Protein AF-A0A923S7X7-F1 (afdb_monomer)

Organism: NCBI:txid2079448

Radius of gyration: 31.87 Å; Cα contacts (8 Å, |Δi|>4): 93; chains: 1; bounding box: 57×81×82 Å

Foldseek 3Di:
DDDDDPDDDPPPPPPDDDPPPLQDDDDPPADPLLVLLSLLLVQLVVQLVVDDPVCCCVQQVLSVVSNVQSSVCCSPPSDGPDALVSLVSNCVSCVVPGDPSNNVSSVVNSVVRVVVVVVVVVVPPPPPPPPDPPPDDDPDDDDDDDDDDDDDDDDDDDDD

Solvent-accessible surface area (backbone atoms only — not comparable to full-atom values): 10498 Å² total; per-residue (Å²): 143,90,87,82,88,88,80,86,83,88,73,82,72,79,82,72,79,64,97,73,70,87,62,79,80,83,56,93,85,54,58,72,67,44,56,30,51,51,44,32,38,52,43,44,51,57,50,51,68,77,47,60,78,87,43,36,66,75,76,33,46,47,39,50,51,48,34,55,49,43,60,55,31,41,71,76,68,59,47,78,86,78,50,42,65,54,54,50,52,19,43,65,72,39,57,89,72,47,54,74,66,33,51,53,25,44,53,53,51,38,53,58,36,43,54,52,53,51,56,53,49,68,72,62,57,70,81,73,70,92,78,72,81,78,73,84,77,77,80,85,77,80,89,84,89,81,85,87,87,85,89,80,90,84,89,86,89,81,91,134

pLDDT: mean 75.51, std 19.57, range [38.34, 97.69]

Mean predicted aligned error: 16.33 Å

Secondary structure (DSSP, 8-state):
-------S----------S---SPP--TTS-HHHHHHHHHHHHHHHHHHTS-HHHHHHH-HHHHHHHHHHHHHHHHHSS----HHHHHHHHHHHTTTS-HHHHHHHHHHHHHHHHHHHHHHHHHS-----------------------------------

Nearest PDB structures (foldseek):
  2dc3-assembly1_A  TM=3.647E-01  e=8.988E+00  Homo sapiens
  6zka-assembly1_J  TM=2.729E-01  e=7.288E+00  Ovis aries

Structure (mmCIF, N/CA/C/O backbone):
data_AF-A0A923S7X7-F1
#
_entry.id   AF-A0A923S7X7-F1
#
loop_
_atom_site.group_PDB
_atom_site.id
_atom_site.type_symbol
_atom_site.label_atom_id
_atom_site.label_alt_id
_atom_site.label_comp_id
_atom_site.label_asym_id
_atom_site.label_entity_id
_atom_site.label_seq_id
_atom_site.pdbx_PDB_ins_code
_atom_site.Cartn_x
_atom_site.Cartn_y
_atom_site.Cartn_z
_atom_site.occupancy
_atom_site.B_iso_or_equiv
_atom_site.auth_seq_id
_atom_site.auth_comp_id
_atom_site.auth_asym_id
_atom_site.auth_atom_id
_atom_site.pdbx_PDB_model_num
ATOM 1 N N . MET A 1 1 ? 40.294 25.498 -13.060 1.00 47.53 1 MET A N 1
ATOM 2 C CA . MET A 1 1 ? 39.590 24.778 -14.140 1.00 47.53 1 MET A CA 1
ATOM 3 C C . MET A 1 1 ? 39.429 23.327 -13.722 1.00 47.53 1 MET A C 1
ATOM 5 O O . MET A 1 1 ? 40.435 22.640 -13.741 1.00 47.53 1 MET A O 1
ATOM 9 N N . LEU A 1 2 ? 38.236 22.920 -13.265 1.00 44.25 2 LEU A N 1
ATOM 10 C CA . LEU A 1 2 ? 37.696 21.542 -13.231 1.00 44.25 2 LEU A CA 1
ATOM 11 C C . LEU A 1 2 ? 36.444 21.554 -12.333 1.00 44.25 2 LEU A C 1
ATOM 13 O O . LEU A 1 2 ? 36.473 21.163 -11.170 1.00 44.25 2 LEU A O 1
ATOM 17 N N . THR A 1 3 ? 35.346 22.103 -12.849 1.00 47.59 3 THR A N 1
ATOM 18 C CA . THR A 1 3 ? 34.049 22.107 -12.154 1.00 47.59 3 THR A CA 1
ATOM 19 C C . THR A 1 3 ? 32.929 21.935 -13.166 1.00 47.59 3 THR A C 1
ATOM 21 O O . THR A 1 3 ? 31.996 22.715 -13.181 1.00 47.59 3 THR A O 1
ATOM 24 N N . GLU A 1 4 ? 33.029 20.935 -14.042 1.00 48.53 4 GLU A N 1
ATOM 25 C CA . GLU A 1 4 ? 31.915 20.538 -14.908 1.00 48.53 4 GLU A CA 1
ATOM 26 C C . GLU A 1 4 ? 31.993 19.045 -15.225 1.00 48.53 4 GLU A C 1
ATOM 28 O O . GLU A 1 4 ? 32.680 18.639 -16.151 1.00 48.53 4 GLU A O 1
ATOM 33 N N . MET A 1 5 ? 31.284 18.226 -14.444 1.00 43.28 5 MET A N 1
ATOM 34 C CA . MET A 1 5 ? 30.729 16.938 -14.890 1.00 43.28 5 MET A CA 1
ATOM 35 C C . MET A 1 5 ? 29.491 16.598 -14.043 1.00 43.28 5 MET A C 1
ATOM 37 O O . MET A 1 5 ? 29.418 15.566 -13.385 1.00 43.28 5 MET A O 1
ATOM 41 N N . ILE A 1 6 ? 28.495 17.490 -14.043 1.00 50.22 6 ILE A N 1
ATOM 42 C CA . ILE A 1 6 ? 27.116 17.142 -13.676 1.00 50.22 6 ILE A CA 1
ATOM 43 C C . ILE A 1 6 ? 26.267 17.392 -14.914 1.00 50.22 6 ILE A C 1
ATOM 45 O O . ILE A 1 6 ? 25.699 18.457 -15.129 1.00 50.22 6 ILE A O 1
ATOM 49 N N . SER A 1 7 ? 26.233 16.399 -15.785 1.00 49.56 7 SER A N 1
ATOM 50 C CA . SER A 1 7 ? 25.231 16.306 -16.831 1.00 49.56 7 SER A CA 1
ATOM 51 C C . SER A 1 7 ? 25.128 14.852 -17.195 1.00 49.56 7 SER A C 1
ATOM 53 O O . SER A 1 7 ? 25.961 14.355 -17.936 1.00 49.56 7 SER A O 1
ATOM 55 N N . LEU A 1 8 ? 24.121 14.171 -16.660 1.00 43.09 8 LEU A N 1
ATOM 56 C CA . LEU A 1 8 ? 23.406 13.175 -17.436 1.00 43.09 8 LEU A CA 1
ATOM 57 C C . LEU A 1 8 ? 22.055 12.877 -16.767 1.00 43.09 8 LEU A C 1
ATOM 59 O O . LEU A 1 8 ? 21.983 12.453 -15.620 1.00 43.09 8 LEU A O 1
ATOM 63 N N . ILE A 1 9 ? 20.998 13.038 -17.569 1.00 51.72 9 ILE A N 1
ATOM 64 C CA . ILE A 1 9 ? 19.653 12.467 -17.392 1.00 51.72 9 ILE A CA 1
ATOM 65 C C . ILE A 1 9 ? 18.699 13.271 -16.483 1.00 51.72 9 ILE A C 1
ATOM 67 O O . ILE A 1 9 ? 17.960 12.728 -15.672 1.00 51.72 9 ILE A O 1
ATOM 71 N N . ALA A 1 10 ? 18.568 14.571 -16.749 1.00 46.78 10 ALA A N 1
ATOM 72 C CA . ALA A 1 10 ? 17.258 15.221 -16.660 1.00 46.78 10 ALA A CA 1
ATOM 73 C C . ALA A 1 10 ? 16.498 14.954 -17.975 1.00 46.78 10 ALA A C 1
ATOM 75 O O . ALA A 1 10 ? 16.360 15.825 -18.832 1.00 46.78 10 ALA A O 1
ATOM 76 N N . ARG A 1 11 ? 16.062 13.705 -18.196 1.00 45.38 11 ARG A N 1
ATOM 77 C CA . ARG A 1 11 ? 15.092 13.420 -19.262 1.00 45.38 11 ARG A CA 1
ATOM 78 C C . ARG A 1 11 ? 13.766 14.027 -18.817 1.00 45.38 11 ARG A C 1
ATOM 80 O O . ARG A 1 11 ? 13.074 13.452 -17.982 1.00 45.38 11 ARG A O 1
ATOM 87 N N . ASN A 1 12 ? 13.438 15.185 -19.382 1.00 47.41 12 ASN A N 1
ATOM 88 C CA . ASN A 1 12 ? 12.107 15.781 -19.350 1.00 47.41 12 ASN A CA 1
ATOM 89 C C . ASN A 1 12 ? 11.105 14.805 -19.984 1.00 47.41 12 ASN A C 1
ATOM 91 O O . ASN A 1 12 ? 10.779 14.896 -21.167 1.00 47.41 12 ASN A O 1
ATOM 95 N N . GLY A 1 13 ? 10.640 13.834 -19.200 1.00 38.34 13 GLY A N 1
ATOM 96 C CA . GLY A 1 13 ? 9.453 13.064 -19.518 1.00 38.34 13 GLY A CA 1
ATOM 97 C C . GLY A 1 13 ? 8.275 14.023 -19.489 1.00 38.34 13 GLY A C 1
ATOM 98 O O . GLY A 1 13 ? 7.877 14.489 -18.424 1.00 38.34 13 GLY A O 1
ATOM 99 N N . ILE A 1 14 ? 7.743 14.363 -20.660 1.00 46.72 14 ILE A N 1
ATOM 100 C CA . ILE A 1 14 ? 6.459 15.048 -20.762 1.00 46.72 14 ILE A CA 1
ATOM 101 C C . ILE A 1 14 ? 5.427 14.056 -20.228 1.00 46.72 14 ILE A C 1
ATOM 103 O O . ILE A 1 14 ? 5.075 13.090 -20.905 1.00 46.72 14 ILE A O 1
ATOM 107 N N . TRP A 1 15 ? 4.986 14.269 -18.991 1.00 42.25 15 TRP A N 1
ATOM 108 C CA . TRP A 1 15 ? 3.900 13.520 -18.373 1.00 42.25 15 TRP A CA 1
ATOM 109 C C . TRP A 1 15 ? 2.616 13.812 -19.157 1.00 42.25 15 TRP A C 1
ATOM 111 O O . TRP A 1 15 ? 1.887 14.754 -18.860 1.00 42.25 15 TRP A O 1
ATOM 121 N N . ARG A 1 16 ? 2.343 13.038 -20.212 1.00 40.84 16 ARG A N 1
ATOM 122 C CA . ARG A 1 16 ? 1.019 13.031 -20.837 1.00 40.84 16 ARG A CA 1
ATOM 123 C C . ARG A 1 16 ? 0.086 12.300 -19.886 1.00 40.84 16 ARG A C 1
ATOM 125 O O . ARG A 1 16 ? 0.221 11.095 -19.695 1.00 40.84 16 ARG A O 1
ATOM 132 N N . ALA A 1 17 ? -0.846 13.035 -19.288 1.00 43.12 17 ALA A N 1
ATOM 133 C CA . ALA A 1 17 ? -1.969 12.439 -18.587 1.00 43.12 17 ALA A CA 1
ATOM 134 C C . ALA A 1 17 ? -2.704 11.515 -19.570 1.00 43.12 17 ALA A C 1
ATOM 136 O O . ALA A 1 17 ? -3.296 11.979 -20.545 1.00 43.12 17 ALA A O 1
ATOM 137 N N . ALA A 1 18 ? -2.614 10.202 -19.362 1.00 45.53 18 ALA A N 1
ATOM 138 C CA . ALA A 1 18 ? -3.457 9.263 -20.081 1.00 45.53 18 ALA A CA 1
ATOM 139 C C . ALA A 1 18 ? -4.914 9.580 -19.710 1.00 45.53 18 ALA A C 1
ATOM 141 O O . ALA A 1 18 ? -5.234 9.649 -18.524 1.00 45.53 18 ALA A O 1
ATOM 142 N N . GLY A 1 19 ? -5.795 9.765 -20.700 1.00 44.59 19 GLY A N 1
ATOM 143 C CA . GLY A 1 19 ? -7.220 10.113 -20.528 1.00 44.59 19 GLY A CA 1
ATOM 144 C C . GLY A 1 19 ? -8.080 9.059 -19.810 1.00 44.59 19 GLY A C 1
ATOM 145 O O . GLY A 1 19 ? -9.305 9.105 -19.876 1.00 44.59 19 GLY A O 1
ATOM 146 N N . HIS A 1 20 ? -7.442 8.108 -19.129 1.00 45.03 20 HIS A N 1
ATOM 147 C CA . HIS A 1 20 ? -8.034 7.026 -18.354 1.00 45.03 20 HIS A CA 1
ATOM 148 C C . HIS A 1 20 ? -7.356 6.917 -16.982 1.00 45.03 20 HIS A C 1
ATOM 150 O O . HIS A 1 20 ? -6.986 5.833 -16.537 1.00 45.03 20 HIS A O 1
ATOM 156 N N . THR A 1 21 ? -7.160 8.030 -16.277 1.00 47.44 21 THR A N 1
ATOM 157 C CA . THR A 1 21 ? -6.933 7.962 -14.832 1.00 47.44 21 THR A CA 1
ATOM 158 C C . THR A 1 21 ? -8.253 7.578 -14.167 1.00 47.44 21 THR A C 1
ATOM 160 O O . THR A 1 21 ? -9.016 8.426 -13.724 1.00 47.44 21 THR A O 1
ATOM 163 N N . GLU A 1 22 ? -8.527 6.272 -14.072 1.00 56.31 22 GLU A N 1
ATOM 164 C CA . GLU A 1 22 ? -9.600 5.692 -13.243 1.00 56.31 22 GLU A CA 1
ATOM 165 C C . GLU A 1 22 ? -9.356 5.887 -11.728 1.00 56.31 22 GLU A C 1
ATOM 167 O O . GLU A 1 22 ? -9.741 5.054 -10.904 1.00 56.31 22 GLU A O 1
ATOM 172 N N . LEU A 1 23 ? -8.646 6.942 -11.336 1.00 53.22 23 LEU A N 1
ATOM 173 C CA . LEU A 1 23 ? -8.452 7.286 -9.941 1.00 53.22 23 LEU A CA 1
ATOM 174 C C . LEU A 1 23 ? -9.573 8.252 -9.552 1.00 53.22 23 LEU A C 1
ATOM 176 O O . LEU A 1 23 ? -9.804 9.226 -10.273 1.00 53.22 23 LEU A O 1
ATOM 180 N N . PRO A 1 24 ? -10.304 7.983 -8.457 1.00 57.41 24 PRO A N 1
ATOM 181 C CA . PRO A 1 24 ? -11.403 8.839 -8.039 1.00 57.41 24 PRO A CA 1
ATOM 182 C C . PRO A 1 24 ? -10.894 10.268 -7.821 1.00 57.41 24 PRO A C 1
ATOM 184 O O . PRO A 1 24 ? -9.873 10.485 -7.165 1.00 57.41 24 PRO A O 1
ATOM 187 N N . LEU A 1 25 ? -11.610 11.239 -8.394 1.00 58.50 25 LEU A N 1
ATOM 188 C CA . LEU A 1 25 ? -11.372 12.659 -8.155 1.00 58.50 25 LEU A CA 1
ATOM 189 C C . LEU A 1 25 ? -11.485 12.919 -6.648 1.00 58.50 25 LEU A C 1
ATOM 191 O O . LEU A 1 25 ? -12.506 12.614 -6.031 1.00 58.50 25 LEU A O 1
ATOM 195 N N . LEU A 1 26 ? -10.416 13.456 -6.061 1.00 56.50 26 LEU A N 1
ATOM 196 C CA . LEU A 1 26 ? -10.356 13.827 -4.650 1.00 56.50 26 LEU A CA 1
ATOM 197 C C . LEU A 1 26 ? -11.401 14.922 -4.383 1.00 56.50 26 LEU A C 1
ATOM 199 O O . LEU A 1 26 ? -11.156 16.097 -4.658 1.00 56.50 26 LEU A O 1
ATOM 203 N N . SER A 1 27 ? -12.574 14.552 -3.862 1.00 56.66 27 SER A N 1
ATOM 204 C CA . SER A 1 27 ? -13.514 15.540 -3.329 1.00 56.66 27 SER A CA 1
ATOM 205 C C . SER A 1 27 ? -12.870 16.216 -2.117 1.00 56.66 27 SER A C 1
ATOM 207 O O . SER A 1 27 ? -12.319 15.536 -1.249 1.00 56.66 27 SER A O 1
ATOM 209 N N . ARG A 1 28 ? -12.922 17.552 -2.034 1.00 55.38 28 ARG A N 1
ATOM 210 C CA . ARG A 1 28 ? -12.350 18.315 -0.903 1.00 55.38 28 ARG A CA 1
ATOM 211 C C . ARG A 1 28 ? -12.980 17.955 0.448 1.00 55.38 28 ARG A C 1
ATOM 213 O O . ARG A 1 28 ? -12.377 18.222 1.479 1.00 55.38 28 ARG A O 1
ATOM 220 N N . GLU A 1 29 ? -14.149 17.323 0.430 1.00 58.50 29 GLU A N 1
ATOM 221 C CA . GLU A 1 29 ? -14.889 16.852 1.605 1.00 58.50 29 GLU A CA 1
ATOM 222 C C . GLU A 1 29 ? -14.517 15.415 2.017 1.00 58.50 29 GLU A C 1
ATOM 224 O O . GLU A 1 29 ? -15.032 14.890 3.003 1.00 58.50 29 GLU A O 1
ATOM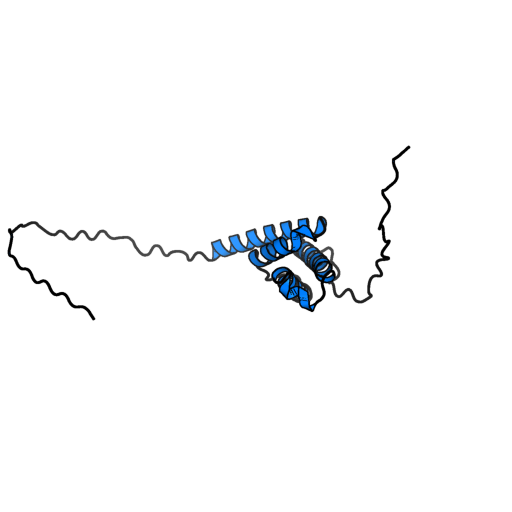 229 N N . ALA A 1 30 ? -13.632 14.747 1.270 1.00 63.84 30 ALA A N 1
ATOM 230 C CA . ALA A 1 30 ? -13.245 13.374 1.553 1.00 63.84 30 ALA A CA 1
ATOM 231 C C . ALA A 1 30 ? -12.441 13.265 2.857 1.00 63.84 30 ALA A C 1
ATOM 233 O O . ALA A 1 30 ? -11.600 14.109 3.177 1.00 63.84 30 ALA A O 1
ATOM 234 N N . ASN A 1 31 ? -12.674 12.167 3.581 1.00 78.31 31 ASN A N 1
ATOM 235 C CA . ASN A 1 31 ? -11.952 11.825 4.801 1.00 78.31 31 ASN A CA 1
ATOM 236 C C . ASN A 1 31 ? -10.428 11.959 4.573 1.00 78.31 31 ASN A C 1
ATOM 238 O O . ASN A 1 31 ? -9.904 11.378 3.613 1.00 78.31 31 ASN A O 1
AT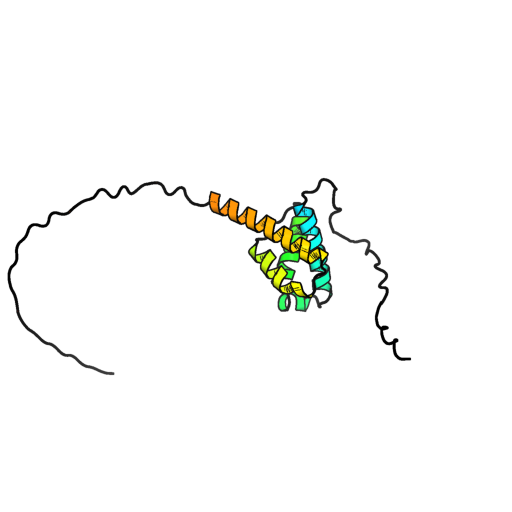OM 242 N N . PRO A 1 32 ? -9.695 12.684 5.441 1.00 82.56 32 PRO A N 1
ATOM 243 C CA . PRO A 1 32 ?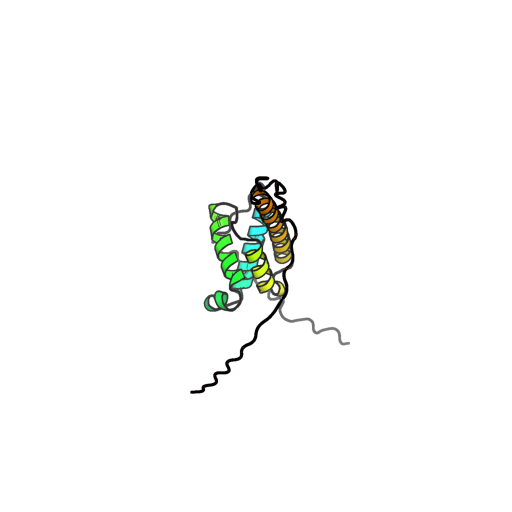 -8.264 12.918 5.266 1.00 82.56 32 PRO A CA 1
ATOM 244 C C . PRO A 1 32 ? -7.455 11.622 5.133 1.00 82.56 32 PRO A C 1
ATOM 246 O O . PRO A 1 32 ? -6.459 11.606 4.411 1.00 82.56 32 PRO A O 1
ATOM 249 N N . VAL A 1 33 ? -7.893 10.526 5.762 1.00 85.25 33 VAL A N 1
ATOM 250 C CA . VAL A 1 33 ? -7.258 9.203 5.651 1.00 85.25 33 VAL A CA 1
ATOM 251 C C . VAL A 1 33 ? -7.438 8.615 4.251 1.00 85.25 33 VAL A C 1
ATOM 253 O O . VAL A 1 33 ? -6.482 8.093 3.682 1.00 85.25 33 VAL A O 1
ATOM 256 N N . SER A 1 34 ? -8.621 8.749 3.649 1.00 85.56 34 SER A N 1
ATOM 257 C CA . SER A 1 34 ? -8.888 8.270 2.286 1.00 85.56 34 SER A CA 1
ATOM 258 C C . SER A 1 34 ? -8.011 8.980 1.254 1.00 85.56 34 SER A C 1
ATOM 260 O O . SER A 1 34 ? -7.498 8.338 0.339 1.00 85.56 34 SER A O 1
ATOM 262 N N . ASN A 1 35 ? -7.742 10.275 1.448 1.00 87.88 35 ASN A N 1
ATOM 263 C CA . ASN A 1 35 ? -6.811 11.020 0.599 1.00 87.88 35 ASN A CA 1
ATOM 264 C C . ASN A 1 35 ? -5.375 10.485 0.722 1.00 87.88 35 ASN A C 1
ATOM 266 O O . ASN A 1 35 ? -4.697 10.326 -0.291 1.00 87.88 35 ASN A O 1
ATOM 270 N N . GLN A 1 36 ? -4.915 10.149 1.934 1.00 91.81 36 GLN A N 1
ATOM 271 C CA . GLN A 1 36 ? -3.599 9.519 2.113 1.00 91.81 36 GLN A CA 1
ATOM 272 C C . GLN A 1 36 ? -3.540 8.135 1.452 1.00 91.81 36 GLN A C 1
ATOM 274 O O . GLN A 1 36 ? -2.547 7.813 0.808 1.00 91.81 36 GLN A O 1
ATOM 279 N N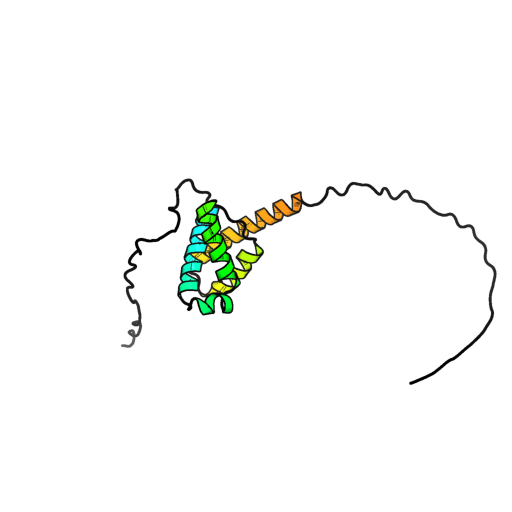 . LEU A 1 37 ? -4.611 7.341 1.541 1.00 92.00 37 LEU A N 1
ATOM 280 C CA . LEU A 1 37 ? -4.690 6.027 0.896 1.00 92.00 37 LEU A CA 1
ATOM 281 C C . LEU A 1 37 ? -4.652 6.118 -0.634 1.00 92.00 37 LEU A C 1
ATOM 283 O O . LEU A 1 37 ? -4.070 5.248 -1.278 1.00 92.00 37 LEU A O 1
ATOM 287 N N . LEU A 1 38 ? -5.220 7.173 -1.222 1.00 91.62 38 LEU A N 1
ATOM 288 C CA . LEU A 1 38 ? -5.119 7.431 -2.661 1.00 91.62 38 LEU A CA 1
ATOM 289 C C . LEU A 1 38 ? -3.697 7.819 -3.076 1.00 91.62 38 LEU A C 1
ATOM 291 O O . LEU A 1 38 ? -3.214 7.329 -4.096 1.00 91.62 38 LEU A O 1
ATOM 295 N N . VAL A 1 39 ? -3.001 8.627 -2.268 1.00 93.94 39 VAL A N 1
ATOM 296 C CA . VAL A 1 39 ? -1.572 8.922 -2.483 1.00 93.94 39 VAL A CA 1
ATOM 297 C C . VAL A 1 39 ? -0.745 7.637 -2.407 1.00 93.94 39 VAL A C 1
ATOM 299 O O . VAL A 1 39 ? 0.069 7.386 -3.291 1.00 93.94 39 VAL A O 1
ATOM 302 N N . VAL A 1 40 ? -1.003 6.781 -1.413 1.00 95.38 40 VAL A N 1
ATOM 303 C CA . VAL A 1 40 ? -0.356 5.466 -1.282 1.00 95.38 40 VAL A CA 1
ATOM 304 C C . VAL A 1 40 ? -0.625 4.588 -2.504 1.00 95.38 40 VAL A C 1
ATOM 306 O O . VAL A 1 40 ? 0.316 4.053 -3.083 1.00 95.38 40 VAL A O 1
ATOM 309 N N . ALA A 1 41 ? -1.879 4.471 -2.947 1.00 95.12 41 ALA A N 1
ATOM 310 C CA . ALA A 1 41 ? -2.229 3.684 -4.128 1.00 95.12 41 ALA A CA 1
ATOM 311 C C . ALA A 1 41 ? -1.532 4.203 -5.398 1.00 95.12 41 ALA A C 1
ATOM 313 O O . ALA A 1 41 ? -1.046 3.406 -6.199 1.00 95.12 41 ALA A O 1
ATOM 314 N N . GLY A 1 42 ? -1.445 5.526 -5.566 1.00 94.69 42 GLY A N 1
ATOM 315 C CA . GLY A 1 42 ? -0.728 6.155 -6.674 1.00 94.69 42 GLY A CA 1
ATOM 316 C C . GLY A 1 42 ? 0.776 5.878 -6.638 1.00 94.69 42 GLY A C 1
ATOM 317 O O . GLY A 1 42 ? 1.348 5.458 -7.643 1.00 94.69 42 GLY A O 1
ATOM 318 N N . GLY A 1 43 ? 1.418 6.047 -5.482 1.00 95.31 43 GLY A N 1
ATOM 319 C CA . GLY A 1 43 ? 2.849 5.781 -5.343 1.00 95.31 43 GLY A CA 1
ATOM 320 C C . GLY A 1 43 ? 3.204 4.297 -5.486 1.00 95.31 43 GLY A C 1
ATOM 321 O O . GLY A 1 43 ? 4.212 3.974 -6.111 1.00 95.31 43 GLY A O 1
ATOM 322 N N . LEU A 1 44 ? 2.341 3.386 -5.022 1.00 95.06 44 LEU A N 1
ATOM 323 C CA . LEU A 1 44 ? 2.473 1.949 -5.282 1.00 95.06 44 LEU A CA 1
ATOM 324 C C . LEU A 1 44 ? 2.331 1.616 -6.770 1.00 95.06 44 LEU A C 1
ATOM 326 O O . LEU A 1 44 ? 3.124 0.837 -7.288 1.00 95.06 44 LEU A O 1
ATOM 330 N N . ALA A 1 45 ? 1.374 2.223 -7.477 1.00 94.38 45 ALA A N 1
ATOM 331 C CA . ALA A 1 45 ? 1.232 2.029 -8.920 1.00 94.38 45 ALA A CA 1
ATOM 332 C C . ALA A 1 45 ? 2.507 2.442 -9.671 1.00 94.38 45 ALA A C 1
ATOM 334 O O . ALA A 1 45 ? 2.974 1.720 -10.550 1.00 94.38 45 ALA A O 1
ATOM 335 N N . LEU A 1 46 ? 3.098 3.580 -9.293 1.00 93.62 46 LEU A N 1
ATOM 336 C CA . LEU A 1 46 ? 4.352 4.057 -9.874 1.00 93.62 46 LEU A CA 1
ATOM 337 C C . LEU A 1 46 ? 5.522 3.127 -9.545 1.00 93.62 46 LEU A C 1
ATOM 339 O O . LEU A 1 46 ? 6.293 2.793 -10.441 1.00 93.62 46 LEU A O 1
ATOM 343 N N . ALA A 1 47 ? 5.640 2.678 -8.295 1.00 91.56 47 ALA A N 1
ATOM 344 C CA . ALA A 1 47 ? 6.664 1.724 -7.882 1.00 91.56 47 ALA A CA 1
ATOM 345 C C . ALA A 1 47 ? 6.579 0.418 -8.687 1.00 91.56 47 ALA A C 1
ATOM 347 O O . ALA A 1 47 ? 7.570 0.002 -9.283 1.00 91.56 47 ALA A O 1
ATOM 348 N N . LEU A 1 48 ? 5.384 -0.168 -8.783 1.00 91.62 48 LEU A N 1
ATOM 349 C CA . LEU A 1 48 ? 5.141 -1.412 -9.513 1.00 91.62 48 LEU A CA 1
ATOM 350 C C . LEU A 1 48 ? 5.339 -1.243 -11.026 1.00 91.62 48 LEU A C 1
ATOM 352 O O . LEU A 1 48 ? 5.869 -2.138 -11.672 1.00 91.62 48 LEU A O 1
ATOM 356 N N . SER A 1 49 ? 5.012 -0.082 -11.604 1.00 92.31 49 SER A N 1
ATOM 357 C CA . SER A 1 49 ? 5.202 0.177 -13.044 1.00 92.31 49 SER A CA 1
ATOM 358 C C . SER A 1 49 ? 6.659 0.111 -13.525 1.00 92.31 49 SER A C 1
ATOM 360 O O . SER A 1 49 ? 6.900 0.018 -14.726 1.00 92.31 49 SER A O 1
ATOM 362 N N . ARG A 1 50 ? 7.634 0.143 -12.607 1.00 89.69 50 ARG A N 1
ATOM 363 C CA . ARG A 1 50 ? 9.066 0.006 -12.921 1.00 89.69 50 ARG A CA 1
ATOM 364 C C . ARG A 1 50 ? 9.498 -1.443 -13.154 1.00 89.69 50 ARG A C 1
ATOM 366 O O . ARG A 1 50 ? 10.607 -1.665 -13.629 1.00 89.69 50 ARG A O 1
ATOM 373 N N . CYS A 1 51 ? 8.638 -2.407 -12.840 1.00 86.31 51 CYS A N 1
ATOM 374 C CA . CYS A 1 51 ? 8.869 -3.832 -13.041 1.00 86.31 51 CYS A CA 1
ATOM 375 C C . CYS A 1 51 ? 7.843 -4.399 -14.028 1.00 86.31 51 CYS A C 1
ATOM 377 O O . CYS A 1 51 ? 6.715 -3.904 -14.121 1.00 86.31 51 CYS A O 1
ATOM 379 N N . ALA A 1 52 ? 8.213 -5.459 -14.750 1.00 84.69 52 ALA A N 1
ATOM 380 C CA . ALA A 1 52 ? 7.264 -6.195 -15.578 1.00 84.69 52 ALA A CA 1
ATOM 381 C C . ALA A 1 52 ? 6.153 -6.795 -14.702 1.00 84.69 52 ALA A C 1
ATOM 383 O O . ALA A 1 52 ? 6.406 -7.214 -13.572 1.00 84.69 52 ALA A O 1
ATOM 384 N N . ALA A 1 53 ? 4.923 -6.848 -15.221 1.00 79.81 53 ALA A N 1
ATOM 385 C CA . ALA A 1 53 ? 3.754 -7.301 -14.458 1.00 79.81 53 ALA A CA 1
ATOM 386 C C . ALA A 1 53 ? 3.923 -8.720 -13.880 1.00 79.81 53 ALA A C 1
ATOM 388 O O . ALA A 1 53 ? 3.472 -9.003 -12.772 1.00 79.81 53 ALA A O 1
ATOM 389 N N . GLU A 1 54 ? 4.625 -9.590 -14.606 1.00 83.94 54 GLU A N 1
ATOM 390 C CA . GLU A 1 54 ? 4.922 -10.972 -14.209 1.00 83.94 54 GLU A CA 1
ATOM 391 C C . GLU A 1 54 ? 5.848 -11.065 -12.983 1.00 83.94 54 GLU A C 1
ATOM 393 O O . GLU A 1 54 ? 5.831 -12.064 -12.258 1.00 83.94 54 GLU A O 1
ATOM 398 N N . ASP A 1 55 ? 6.618 -10.009 -12.713 1.00 84.44 55 ASP A N 1
ATOM 399 C CA . ASP A 1 55 ? 7.580 -9.951 -11.615 1.00 84.44 55 ASP A CA 1
ATOM 400 C C . ASP A 1 55 ? 7.031 -9.231 -10.381 1.00 84.44 55 ASP A C 1
ATOM 402 O O . ASP A 1 55 ? 7.615 -9.340 -9.302 1.00 84.44 55 ASP A O 1
ATOM 406 N N . HIS A 1 56 ? 5.882 -8.550 -10.490 1.00 82.75 56 HIS A N 1
ATOM 407 C CA . HIS A 1 56 ? 5.259 -7.835 -9.365 1.00 82.75 56 HIS A CA 1
ATOM 408 C C . HIS A 1 56 ? 5.033 -8.763 -8.175 1.00 82.75 56 HIS A C 1
ATOM 410 O O . HIS A 1 56 ? 5.416 -8.443 -7.055 1.00 82.75 56 HIS A O 1
ATOM 416 N N . ALA A 1 57 ? 4.464 -9.941 -8.434 1.00 82.00 57 ALA A N 1
ATOM 417 C CA . ALA A 1 57 ? 4.159 -10.928 -7.403 1.00 82.00 57 ALA A CA 1
ATOM 418 C C . ALA A 1 57 ? 5.405 -11.626 -6.831 1.00 82.00 57 ALA A C 1
ATOM 420 O O . ALA A 1 57 ? 5.318 -12.232 -5.767 1.00 82.00 57 ALA A O 1
ATOM 421 N N . LYS A 1 58 ? 6.550 -11.560 -7.523 1.00 89.62 58 LYS A N 1
ATOM 422 C CA . LYS A 1 58 ? 7.809 -12.167 -7.071 1.00 89.62 58 LYS A CA 1
ATOM 423 C C . LYS A 1 58 ? 8.641 -11.193 -6.244 1.00 89.62 58 LYS A C 1
ATOM 425 O O . LYS A 1 58 ? 9.184 -11.585 -5.219 1.00 89.62 58 LYS A O 1
ATOM 430 N N . LEU A 1 59 ? 8.748 -9.945 -6.702 1.00 90.38 59 LEU A N 1
ATOM 431 C CA . LEU A 1 59 ? 9.606 -8.927 -6.095 1.00 90.38 59 LEU A CA 1
ATOM 432 C C . LEU A 1 59 ? 8.897 -8.146 -4.986 1.00 90.38 59 LEU A C 1
ATOM 434 O O . LEU A 1 59 ? 9.510 -7.852 -3.966 1.00 90.38 59 LEU A O 1
ATOM 438 N N . TYR A 1 60 ? 7.613 -7.828 -5.179 1.00 94.75 60 TYR A N 1
ATOM 439 C CA . TYR A 1 60 ? 6.840 -6.974 -4.273 1.00 94.75 60 TYR A CA 1
ATOM 440 C C . TYR A 1 60 ? 5.440 -7.554 -3.996 1.00 94.75 60 TYR A C 1
ATOM 442 O O . TYR A 1 60 ? 4.420 -6.927 -4.323 1.00 94.75 60 TYR A O 1
ATOM 450 N N . PRO A 1 61 ? 5.354 -8.780 -3.443 1.00 94.94 61 PRO A N 1
ATOM 451 C CA . PRO A 1 61 ? 4.086 -9.483 -3.282 1.00 94.94 61 PRO A CA 1
ATOM 452 C C . PRO A 1 61 ? 3.087 -8.715 -2.411 1.00 94.94 61 PRO A C 1
ATOM 454 O O . PRO A 1 61 ? 1.900 -8.644 -2.749 1.00 94.94 61 PRO A O 1
ATOM 457 N N . ARG A 1 62 ? 3.532 -8.106 -1.305 1.00 97.06 62 ARG A N 1
ATOM 458 C CA . ARG A 1 62 ? 2.643 -7.376 -0.388 1.00 97.06 62 ARG A CA 1
ATOM 459 C C . ARG A 1 62 ? 2.240 -6.029 -0.951 1.00 97.06 62 ARG A C 1
ATOM 461 O O . ARG A 1 62 ? 1.077 -5.646 -0.821 1.00 97.06 62 ARG A O 1
ATOM 468 N N . ALA A 1 63 ? 3.144 -5.343 -1.641 1.00 95.56 63 ALA A N 1
ATOM 469 C CA . ALA A 1 63 ? 2.835 -4.098 -2.333 1.00 95.56 63 ALA A CA 1
ATOM 470 C C . ALA A 1 63 ? 1.791 -4.297 -3.443 1.00 95.56 63 ALA A C 1
ATOM 472 O O . ALA A 1 63 ? 0.825 -3.534 -3.525 1.00 95.56 63 ALA A O 1
ATOM 473 N N . ALA A 1 64 ? 1.931 -5.349 -4.256 1.00 94.56 64 ALA A N 1
ATOM 474 C CA . ALA A 1 64 ? 0.971 -5.696 -5.30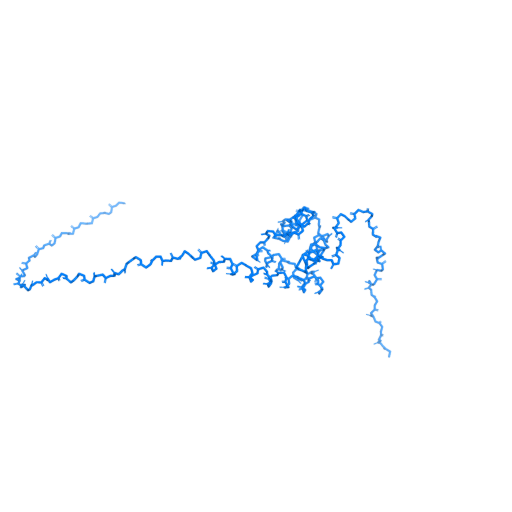3 1.00 94.56 64 ALA A CA 1
ATOM 475 C C . ALA A 1 64 ? -0.401 -6.080 -4.722 1.00 94.56 64 ALA A C 1
ATOM 477 O O . ALA A 1 64 ? -1.445 -5.628 -5.212 1.00 94.56 64 ALA A O 1
ATOM 478 N N . GLN A 1 65 ? -0.404 -6.861 -3.636 1.00 95.56 65 GLN A N 1
ATOM 479 C CA . GLN A 1 65 ? -1.615 -7.217 -2.898 1.00 95.56 65 GLN A CA 1
ATOM 480 C C . GLN A 1 65 ? -2.327 -5.969 -2.355 1.00 95.56 65 GLN A C 1
ATOM 482 O O . GLN A 1 65 ? -3.531 -5.799 -2.568 1.00 95.56 65 GLN A O 1
ATOM 487 N N . LEU A 1 66 ? -1.588 -5.075 -1.691 1.00 96.38 66 LEU A N 1
ATOM 488 C CA . LEU A 1 66 ? -2.130 -3.840 -1.133 1.00 96.38 66 LEU A CA 1
ATOM 489 C C . LEU A 1 66 ? -2.668 -2.918 -2.229 1.00 96.38 66 LEU A C 1
ATOM 491 O O . LEU A 1 66 ? -3.784 -2.421 -2.104 1.00 96.38 66 LEU A O 1
ATOM 495 N N . TYR A 1 67 ? -1.924 -2.721 -3.318 1.00 95.31 67 TYR A N 1
ATOM 496 C CA . TYR A 1 67 ? -2.363 -1.898 -4.444 1.00 95.31 67 TYR A CA 1
ATOM 497 C C . TYR A 1 67 ? -3.686 -2.397 -5.035 1.00 95.31 67 TYR A C 1
ATOM 499 O O . TYR A 1 67 ? -4.619 -1.614 -5.223 1.00 95.31 67 TYR A O 1
ATOM 507 N N . THR A 1 68 ? -3.798 -3.706 -5.270 1.00 93.69 68 THR A N 1
ATOM 508 C CA . THR A 1 68 ? -5.016 -4.325 -5.813 1.00 93.69 68 THR A CA 1
ATOM 509 C C . THR A 1 68 ? -6.213 -4.107 -4.887 1.00 93.69 68 THR A C 1
ATOM 511 O O . THR A 1 68 ? -7.298 -3.735 -5.343 1.00 93.69 68 THR A O 1
ATOM 514 N N . LEU A 1 69 ? -6.010 -4.282 -3.577 1.00 94.81 69 LEU A N 1
ATOM 515 C CA . LEU A 1 69 ? -7.035 -4.053 -2.562 1.00 94.81 69 LEU A CA 1
ATOM 516 C C . LEU A 1 69 ? -7.470 -2.582 -2.540 1.00 94.81 69 LEU A C 1
ATOM 518 O O . LEU A 1 69 ? -8.663 -2.296 -2.637 1.00 94.81 69 LEU A O 1
ATOM 522 N N . LEU A 1 70 ? -6.520 -1.644 -2.493 1.00 93.75 70 LEU A N 1
ATOM 523 C CA . LEU A 1 70 ? -6.814 -0.209 -2.480 1.00 93.75 70 LEU A CA 1
ATOM 524 C C . LEU A 1 70 ? -7.544 0.234 -3.749 1.00 93.75 70 LEU A C 1
ATOM 526 O O . LEU A 1 70 ? -8.540 0.949 -3.654 1.00 93.75 70 LEU A O 1
ATOM 530 N N . ARG A 1 71 ? -7.109 -0.220 -4.930 1.00 92.06 71 ARG A N 1
ATOM 531 C CA . ARG A 1 71 ? -7.761 0.113 -6.205 1.00 92.06 71 ARG A CA 1
ATOM 532 C C . ARG A 1 71 ? -9.224 -0.330 -6.219 1.00 92.06 71 ARG A C 1
ATOM 534 O O . ARG A 1 71 ? -10.081 0.421 -6.681 1.00 92.06 71 ARG A O 1
ATOM 541 N N . ARG A 1 72 ? -9.518 -1.528 -5.707 1.00 91.38 72 ARG A N 1
ATOM 542 C CA . ARG A 1 72 ? -10.885 -2.061 -5.639 1.00 91.38 72 ARG A CA 1
ATOM 543 C C . ARG A 1 72 ? -11.736 -1.312 -4.616 1.00 91.38 72 ARG A C 1
ATOM 545 O O . ARG A 1 72 ? -12.840 -0.880 -4.932 1.00 91.38 72 ARG A O 1
ATOM 552 N N . GLU A 1 73 ? -11.249 -1.171 -3.390 1.00 91.19 73 GLU A N 1
ATOM 553 C CA . GLU A 1 73 ? -12.078 -0.708 -2.275 1.00 91.19 73 GLU A CA 1
ATOM 554 C C . GLU A 1 73 ? -12.227 0.811 -2.219 1.00 91.19 73 GLU A C 1
ATOM 556 O O . GLU A 1 73 ? -13.312 1.300 -1.905 1.00 91.19 73 GLU A O 1
ATOM 561 N N . LEU A 1 74 ? -11.196 1.575 -2.591 1.00 87.88 74 LEU A N 1
ATOM 562 C CA . LEU A 1 74 ? -11.304 3.034 -2.635 1.00 87.88 74 LEU A CA 1
ATOM 563 C C . LEU A 1 74 ? -12.261 3.491 -3.738 1.00 87.88 74 LEU A C 1
ATOM 565 O O . LEU A 1 74 ? -13.010 4.438 -3.518 1.00 87.88 74 LEU A O 1
ATOM 569 N N . LYS A 1 75 ? -12.292 2.792 -4.884 1.00 81.44 75 LYS A N 1
ATOM 570 C CA . LYS A 1 75 ? -13.213 3.093 -5.993 1.00 81.44 75 LYS A CA 1
ATOM 571 C C . LYS A 1 75 ? -14.677 2.856 -5.612 1.00 81.44 75 LYS A C 1
ATOM 573 O O . LYS A 1 75 ? -15.532 3.634 -6.012 1.00 81.44 75 LYS A O 1
ATOM 578 N N . ILE A 1 76 ? -14.964 1.790 -4.860 1.00 82.75 76 ILE A N 1
ATOM 579 C CA . ILE A 1 76 ? -16.345 1.372 -4.557 1.00 82.75 76 ILE A CA 1
ATOM 580 C C . ILE A 1 76 ? -16.850 1.978 -3.242 1.00 82.75 76 ILE A C 1
ATOM 582 O O . ILE A 1 76 ? -18.004 2.383 -3.147 1.00 82.75 76 ILE A O 1
ATOM 586 N N . HIS A 1 77 ? -16.008 2.019 -2.210 1.00 83.25 77 HIS A N 1
ATOM 587 C CA . HIS A 1 77 ? -16.435 2.310 -0.840 1.00 83.25 77 HIS A CA 1
ATOM 588 C C . HIS A 1 77 ? -15.795 3.565 -0.238 1.00 83.25 77 HIS A C 1
ATOM 590 O O . HIS A 1 77 ? -16.186 3.961 0.859 1.00 83.25 77 HIS A O 1
ATOM 596 N N . GLY A 1 78 ? -14.779 4.153 -0.881 1.00 82.25 78 GLY A N 1
ATOM 597 C CA . GLY A 1 78 ? -14.034 5.294 -0.331 1.00 82.25 78 GLY A CA 1
ATOM 598 C C . GLY A 1 78 ? -13.274 4.993 0.971 1.00 82.25 78 GLY A C 1
ATOM 599 O O . GLY A 1 78 ? -12.820 5.915 1.649 1.00 82.25 78 GLY A O 1
ATOM 600 N N . ARG A 1 79 ? -13.135 3.712 1.337 1.00 85.81 79 ARG A N 1
ATOM 601 C CA . ARG A 1 79 ? -12.473 3.213 2.555 1.00 85.81 79 ARG A CA 1
ATOM 602 C C . ARG A 1 79 ? -11.708 1.925 2.257 1.00 85.81 79 ARG A C 1
ATOM 604 O O . ARG A 1 79 ? -11.934 1.320 1.216 1.00 85.81 79 ARG A O 1
ATOM 611 N N . THR A 1 80 ? -10.842 1.508 3.182 1.00 89.44 80 THR A N 1
ATOM 612 C CA . THR A 1 80 ? -10.045 0.278 3.055 1.00 89.44 80 THR A CA 1
ATOM 613 C C . THR A 1 80 ? -10.234 -0.677 4.236 1.00 89.44 80 THR A C 1
ATOM 615 O O . THR A 1 80 ? -10.335 -0.270 5.401 1.00 89.44 80 THR A O 1
ATOM 618 N N . SER A 1 81 ? -10.254 -1.968 3.933 1.00 91.25 81 SER A N 1
ATOM 619 C CA . SER A 1 81 ? -10.222 -3.082 4.867 1.00 91.25 81 SER A CA 1
ATOM 620 C C . SER A 1 81 ? -8.795 -3.529 5.202 1.00 91.25 81 SER A C 1
ATOM 622 O O . SER A 1 81 ? -8.637 -4.279 6.167 1.00 91.25 81 SER A O 1
ATOM 624 N N . ALA A 1 82 ? -7.773 -3.022 4.493 1.00 93.38 82 ALA A N 1
ATOM 625 C CA . ALA A 1 82 ? -6.369 -3.391 4.678 1.00 93.38 82 ALA A CA 1
ATOM 626 C C . ALA A 1 82 ? -5.942 -3.337 6.152 1.00 93.38 82 ALA A C 1
ATOM 628 O O . ALA A 1 82 ? -6.205 -2.359 6.860 1.00 93.38 82 ALA A O 1
ATOM 629 N N . SER A 1 83 ? -5.287 -4.402 6.616 1.00 93.75 83 SER A N 1
ATOM 630 C CA . SER A 1 83 ? -4.734 -4.471 7.967 1.00 93.75 83 SER A CA 1
ATOM 631 C C . SER A 1 83 ? -3.493 -3.590 8.101 1.00 93.75 83 SER A C 1
ATOM 633 O O . SER A 1 83 ? -2.777 -3.347 7.127 1.00 93.75 83 SER A O 1
ATOM 635 N N . SER A 1 84 ? -3.199 -3.156 9.329 1.00 94.31 84 SER A N 1
ATOM 636 C CA . SER A 1 84 ? -1.932 -2.481 9.637 1.00 94.31 84 SER A CA 1
ATOM 637 C C . SER A 1 84 ? -0.711 -3.326 9.250 1.00 94.31 84 SER A C 1
ATOM 639 O O . SER A 1 84 ? 0.247 -2.776 8.716 1.00 94.31 84 SER A O 1
ATOM 641 N N . SER A 1 85 ? -0.772 -4.652 9.424 1.00 95.56 85 SER A N 1
ATOM 642 C CA . SER A 1 85 ? 0.296 -5.574 9.009 1.00 95.56 85 SER A CA 1
ATOM 643 C C . SER A 1 85 ? 0.570 -5.532 7.505 1.00 95.56 85 SER A C 1
ATOM 645 O O . SER A 1 85 ? 1.713 -5.352 7.102 1.00 95.56 85 SER A O 1
ATOM 647 N N . LEU A 1 86 ? -0.470 -5.601 6.667 1.00 96.44 86 LEU A N 1
ATOM 648 C CA . LEU A 1 86 ? -0.308 -5.562 5.212 1.00 96.44 86 LEU A CA 1
ATOM 649 C C . LEU A 1 86 ? 0.269 -4.218 4.748 1.00 96.44 86 LEU A C 1
ATOM 651 O O . LEU A 1 86 ? 1.110 -4.180 3.854 1.00 96.44 86 LEU A O 1
ATOM 655 N N . ILE A 1 87 ? -0.171 -3.117 5.365 1.00 95.81 87 ILE A N 1
ATOM 656 C CA . ILE A 1 87 ? 0.351 -1.774 5.077 1.00 95.81 87 ILE A CA 1
ATOM 657 C C . ILE A 1 87 ? 1.837 -1.684 5.443 1.00 95.81 87 ILE A C 1
ATOM 659 O O . ILE A 1 87 ? 2.621 -1.145 4.664 1.00 95.81 87 ILE A O 1
ATOM 663 N N . LEU A 1 88 ? 2.225 -2.219 6.602 1.00 97.06 88 LEU A N 1
ATOM 664 C CA . LEU A 1 88 ? 3.608 -2.222 7.071 1.00 97.06 88 LEU A CA 1
ATOM 665 C C . LEU A 1 88 ? 4.519 -3.061 6.165 1.00 97.06 88 LEU A C 1
ATOM 667 O O . LEU A 1 88 ? 5.576 -2.588 5.758 1.00 97.06 88 LEU A O 1
ATOM 671 N N . GLU A 1 89 ? 4.105 -4.279 5.818 1.00 97.69 89 GLU A N 1
ATOM 672 C CA . GLU A 1 89 ? 4.889 -5.170 4.957 1.00 97.69 89 GLU A CA 1
ATOM 673 C C . GLU A 1 89 ? 5.088 -4.568 3.558 1.00 97.69 89 GLU A C 1
ATOM 675 O O . GLU A 1 89 ? 6.213 -4.506 3.065 1.00 97.69 89 GLU A O 1
ATOM 680 N N . ALA A 1 90 ? 4.025 -4.024 2.954 1.00 97.06 90 ALA A N 1
ATOM 681 C CA . ALA A 1 90 ? 4.115 -3.331 1.669 1.00 97.06 90 ALA A CA 1
ATOM 682 C C . ALA A 1 90 ? 5.030 -2.095 1.725 1.00 97.06 90 ALA A C 1
ATOM 684 O O . ALA A 1 90 ? 5.745 -1.802 0.764 1.00 97.06 90 ALA A O 1
ATOM 685 N N . PHE A 1 91 ? 5.018 -1.362 2.844 1.00 96.94 91 PHE A N 1
ATOM 686 C CA . PHE A 1 91 ? 5.919 -0.233 3.047 1.00 96.94 91 PHE A CA 1
ATOM 687 C C . PHE A 1 91 ? 7.378 -0.686 3.105 1.00 96.94 91 PHE A C 1
ATOM 689 O O . PHE A 1 91 ? 8.211 -0.090 2.429 1.00 96.94 91 PHE A O 1
ATOM 696 N N . HIS A 1 92 ? 7.693 -1.746 3.854 1.00 96.81 92 HIS A N 1
ATOM 697 C CA . HIS A 1 92 ? 9.054 -2.284 3.915 1.00 96.81 92 HIS A CA 1
ATOM 698 C C . HIS A 1 92 ? 9.561 -2.709 2.537 1.00 96.81 92 HIS A C 1
ATOM 700 O O . HIS A 1 92 ? 10.646 -2.280 2.148 1.00 96.81 92 HIS A O 1
ATOM 706 N N . GLU A 1 93 ? 8.746 -3.447 1.779 1.00 95.81 93 GLU A N 1
ATOM 707 C CA . GLU A 1 93 ? 9.073 -3.893 0.419 1.00 95.81 93 GLU A CA 1
ATOM 708 C C . GLU A 1 93 ? 9.419 -2.741 -0.534 1.00 95.81 93 GLU A C 1
ATOM 710 O O . GLU A 1 93 ? 10.270 -2.890 -1.406 1.00 95.81 93 GLU A O 1
ATOM 715 N N . THR A 1 94 ? 8.763 -1.588 -0.389 1.00 94.56 94 THR A N 1
ATOM 716 C CA . THR A 1 94 ? 8.854 -0.487 -1.364 1.00 94.56 94 THR A CA 1
ATOM 717 C C . THR A 1 94 ? 9.581 0.755 -0.843 1.00 94.56 94 THR A C 1
ATOM 719 O O . THR A 1 94 ? 9.778 1.715 -1.589 1.00 94.56 94 THR A O 1
ATOM 722 N N . SER A 1 95 ? 10.024 0.756 0.415 1.00 93.81 95 SER A N 1
ATOM 723 C CA . SER A 1 95 ? 10.559 1.938 1.108 1.00 93.81 95 SER A CA 1
ATOM 724 C C . SER A 1 95 ? 11.728 2.629 0.393 1.00 93.81 95 SER A C 1
ATOM 726 O O . SER A 1 95 ? 11.849 3.854 0.472 1.00 93.81 95 SER A O 1
ATOM 728 N N . GLU A 1 96 ? 12.548 1.877 -0.339 1.00 93.12 96 GLU A N 1
ATOM 729 C CA . GLU A 1 96 ? 13.710 2.392 -1.073 1.00 93.12 96 GLU A CA 1
ATOM 730 C C . GLU A 1 96 ? 13.335 3.097 -2.385 1.00 93.12 96 GLU A C 1
ATOM 732 O O . GLU A 1 96 ? 14.051 3.987 -2.841 1.00 93.12 96 GLU A O 1
ATOM 737 N N . ILE A 1 97 ? 12.197 2.734 -2.984 1.00 93.50 97 ILE A N 1
ATOM 738 C CA . ILE A 1 97 ? 11.787 3.186 -4.325 1.00 93.50 97 ILE A CA 1
ATOM 739 C C . ILE A 1 97 ? 10.634 4.198 -4.310 1.00 93.50 97 ILE A C 1
ATOM 741 O O . ILE A 1 97 ? 10.296 4.775 -5.353 1.00 93.50 97 ILE A O 1
ATOM 745 N N . LEU A 1 98 ? 10.017 4.415 -3.148 1.00 93.56 98 LEU A N 1
ATOM 746 C CA . LEU A 1 98 ? 8.937 5.378 -2.960 1.00 93.56 98 LEU A CA 1
ATOM 747 C C . LEU A 1 98 ? 9.455 6.815 -2.837 1.00 93.56 98 LEU A C 1
ATOM 749 O O . LEU A 1 98 ? 10.433 7.108 -2.143 1.00 93.56 98 LEU A O 1
ATOM 753 N N . ASP A 1 99 ? 8.728 7.754 -3.441 1.00 95.19 99 ASP A N 1
ATOM 754 C CA . ASP A 1 99 ? 9.000 9.175 -3.262 1.00 95.19 99 ASP A CA 1
ATOM 755 C C . ASP A 1 99 ? 8.711 9.626 -1.808 1.00 95.19 99 ASP A C 1
ATOM 757 O O . ASP A 1 99 ? 7.949 8.979 -1.077 1.00 95.19 99 ASP A O 1
ATOM 761 N N . PRO A 1 100 ? 9.317 10.734 -1.341 1.00 94.69 100 PRO A N 1
ATOM 762 C CA . PRO A 1 100 ? 9.140 11.209 0.033 1.00 94.69 100 PRO A CA 1
ATOM 763 C C . PRO A 1 100 ? 7.682 11.477 0.436 1.00 94.69 100 PRO A C 1
ATOM 765 O O . PRO A 1 100 ? 7.319 11.242 1.591 1.00 94.69 100 PRO A O 1
ATOM 768 N N . ASN A 1 101 ? 6.835 11.942 -0.490 1.00 94.06 101 ASN A N 1
ATOM 769 C CA . ASN A 1 101 ? 5.438 12.247 -0.182 1.00 94.06 101 ASN A CA 1
ATOM 770 C C . ASN A 1 101 ? 4.643 10.961 0.033 1.00 94.06 101 ASN A C 1
ATOM 772 O O . ASN A 1 101 ? 3.913 10.859 1.022 1.00 94.06 101 ASN A O 1
ATOM 776 N N . THR A 1 102 ? 4.840 9.956 -0.823 1.00 95.56 102 THR A N 1
ATOM 777 C CA . THR A 1 102 ? 4.215 8.641 -0.642 1.00 95.56 102 THR A CA 1
ATOM 778 C C . THR A 1 102 ? 4.686 7.970 0.644 1.00 95.56 102 THR A C 1
ATOM 780 O O . THR A 1 102 ? 3.862 7.434 1.383 1.00 95.56 102 THR A O 1
ATOM 783 N N . ARG A 1 103 ? 5.979 8.053 0.987 1.00 96.00 103 ARG A N 1
ATOM 784 C CA . ARG A 1 103 ? 6.490 7.514 2.262 1.00 96.00 103 ARG A CA 1
ATOM 785 C C . ARG A 1 103 ? 5.811 8.153 3.472 1.00 96.00 103 ARG A C 1
ATOM 787 O O . ARG A 1 103 ? 5.375 7.446 4.379 1.00 96.00 103 ARG A O 1
ATOM 794 N N . ARG A 1 104 ? 5.644 9.478 3.465 1.00 95.81 104 ARG A N 1
ATOM 795 C CA . ARG A 1 104 ? 4.921 10.197 4.525 1.00 95.81 104 ARG A CA 1
ATOM 796 C C . ARG A 1 104 ? 3.443 9.800 4.585 1.00 95.81 104 ARG A C 1
ATOM 798 O O . ARG A 1 104 ? 2.890 9.679 5.677 1.00 95.81 104 ARG A O 1
ATOM 805 N N . ALA A 1 105 ? 2.800 9.595 3.436 1.00 94.56 105 ALA A N 1
ATOM 806 C CA . ALA A 1 105 ? 1.415 9.129 3.373 1.00 94.56 105 ALA A CA 1
ATOM 807 C C . ALA A 1 105 ? 1.264 7.711 3.947 1.00 94.56 105 ALA A C 1
ATOM 809 O O . ALA A 1 105 ? 0.342 7.465 4.727 1.00 94.56 105 ALA A O 1
ATOM 810 N N . PHE A 1 106 ? 2.203 6.810 3.643 1.00 95.00 106 PHE A N 1
ATOM 811 C CA . PHE A 1 106 ? 2.272 5.465 4.218 1.00 95.00 106 PHE A CA 1
ATOM 812 C C . PHE A 1 106 ? 2.349 5.494 5.742 1.00 95.00 106 PHE A C 1
ATOM 814 O O . PHE A 1 106 ? 1.549 4.836 6.404 1.00 95.00 106 PHE A O 1
ATOM 821 N N . GLN A 1 107 ? 3.260 6.297 6.298 1.00 95.06 107 GLN A N 1
ATOM 822 C CA . GLN A 1 107 ? 3.425 6.440 7.748 1.00 95.06 107 GLN A CA 1
ATOM 823 C C . GLN A 1 107 ? 2.128 6.899 8.424 1.00 95.06 107 GLN A C 1
ATOM 825 O O . GLN A 1 107 ? 1.693 6.290 9.398 1.00 95.06 107 GLN A O 1
ATOM 830 N N . LYS A 1 108 ? 1.456 7.909 7.858 1.00 94.94 108 LYS A N 1
ATOM 831 C CA . LYS A 1 108 ? 0.160 8.386 8.367 1.00 94.94 108 LYS A CA 1
ATOM 832 C C . LYS A 1 108 ? -0.931 7.317 8.294 1.00 94.94 108 LYS A C 1
ATOM 834 O O . LYS A 1 108 ? -1.722 7.187 9.224 1.00 94.94 108 LYS A O 1
ATOM 839 N N . CYS A 1 109 ? -0.989 6.555 7.201 1.00 93.88 109 CYS A N 1
ATOM 840 C CA . CYS A 1 109 ? -1.959 5.467 7.055 1.00 93.88 109 CYS A CA 1
ATOM 841 C C . CYS A 1 109 ? -1.711 4.353 8.077 1.00 93.88 109 CYS A C 1
ATOM 843 O O . CYS A 1 109 ? -2.661 3.841 8.669 1.00 93.88 109 CYS A O 1
ATOM 845 N N . LEU A 1 110 ? -0.445 3.998 8.301 1.00 94.69 110 LEU A N 1
ATOM 846 C CA . LEU A 1 110 ? -0.049 2.984 9.268 1.00 94.69 110 LEU A CA 1
ATOM 847 C C . LEU A 1 110 ? -0.384 3.412 10.702 1.00 94.69 110 LEU A C 1
ATOM 849 O O . LEU A 1 110 ? -0.954 2.628 11.460 1.00 94.69 110 LEU A O 1
ATOM 853 N N . GLU A 1 111 ? -0.091 4.660 11.066 1.00 94.06 111 GLU A N 1
ATOM 854 C CA . GLU A 1 111 ? -0.443 5.221 12.371 1.00 94.06 111 GLU A CA 1
ATOM 855 C C . GLU A 1 111 ? -1.962 5.194 12.588 1.00 94.06 111 GLU A C 1
ATOM 857 O O . GLU A 1 111 ? -2.439 4.592 13.550 1.00 94.06 111 GLU A O 1
ATOM 862 N N . ALA A 1 112 ? -2.737 5.739 11.646 1.00 91.56 112 ALA A N 1
ATOM 863 C CA . ALA A 1 112 ? -4.195 5.746 11.736 1.00 91.56 112 ALA A CA 1
ATOM 864 C C . ALA A 1 112 ? -4.771 4.324 11.841 1.00 91.56 112 ALA A C 1
ATOM 866 O O . ALA A 1 112 ? -5.689 4.073 12.628 1.00 91.56 112 ALA A O 1
ATOM 867 N N . ARG A 1 113 ? -4.228 3.366 11.075 1.00 92.25 113 ARG A N 1
ATOM 868 C CA . ARG A 1 113 ? -4.735 1.993 11.097 1.00 92.25 113 ARG A CA 1
ATOM 869 C C . ARG A 1 113 ? -4.332 1.230 12.352 1.00 92.25 113 ARG A C 1
ATOM 871 O O . ARG A 1 113 ? -5.159 0.500 12.887 1.00 92.25 113 ARG A O 1
ATOM 878 N N . SER A 1 114 ? -3.115 1.418 12.851 1.00 91.81 114 SER A N 1
ATOM 879 C CA . SER A 1 114 ? -2.668 0.789 14.099 1.00 91.81 114 SER A CA 1
ATOM 880 C C . SER A 1 114 ? -3.475 1.276 15.307 1.00 91.81 114 SER A C 1
ATOM 882 O O . SER A 1 114 ? -3.867 0.464 16.145 1.00 91.81 114 SER A O 1
ATOM 884 N N . GLN A 1 115 ? -3.820 2.569 15.362 1.00 91.56 115 GLN A N 1
ATOM 885 C CA . GLN A 1 115 ? -4.722 3.116 16.381 1.00 91.56 115 GLN A CA 1
ATOM 886 C C . GLN A 1 115 ? -6.117 2.482 16.303 1.00 91.56 115 GLN A C 1
ATOM 888 O O . GLN A 1 115 ? -6.663 2.063 17.326 1.00 91.56 115 GLN A O 1
ATOM 893 N N . PHE A 1 116 ? -6.674 2.351 15.095 1.00 88.56 116 PHE A N 1
ATOM 894 C CA . PHE A 1 116 ? -7.965 1.695 14.880 1.00 88.56 116 PHE A CA 1
ATOM 895 C C . PHE A 1 116 ? -7.946 0.215 15.291 1.00 88.56 116 PHE A C 1
ATOM 897 O O . PHE A 1 116 ? -8.833 -0.237 16.017 1.00 88.56 116 PHE A O 1
ATOM 904 N N . ASP A 1 117 ? -6.928 -0.537 14.865 1.00 88.25 117 ASP A N 1
ATOM 905 C CA . ASP A 1 117 ? -6.786 -1.959 15.186 1.00 88.25 117 ASP A CA 1
ATOM 906 C C . ASP A 1 117 ? -6.623 -2.163 16.708 1.00 88.25 117 ASP A C 1
ATOM 908 O O . ASP A 1 117 ? -7.251 -3.059 17.279 1.00 88.25 117 ASP A O 1
ATOM 912 N N . ARG A 1 118 ? -5.874 -1.284 17.395 1.00 88.56 118 ARG A N 1
ATOM 913 C CA . ARG A 1 118 ? -5.726 -1.291 18.862 1.00 88.56 118 ARG A CA 1
ATOM 914 C C . ARG A 1 118 ? -7.038 -0.986 19.584 1.00 88.56 118 ARG A C 1
ATOM 916 O O . ARG A 1 118 ? -7.397 -1.707 20.511 1.00 88.56 118 ARG A O 1
ATOM 923 N N . ALA A 1 119 ? -7.771 0.045 19.163 1.00 88.00 119 ALA A N 1
ATOM 924 C CA . ALA A 1 119 ? -9.072 0.383 19.746 1.00 88.00 119 ALA A CA 1
ATOM 925 C C . ALA A 1 119 ?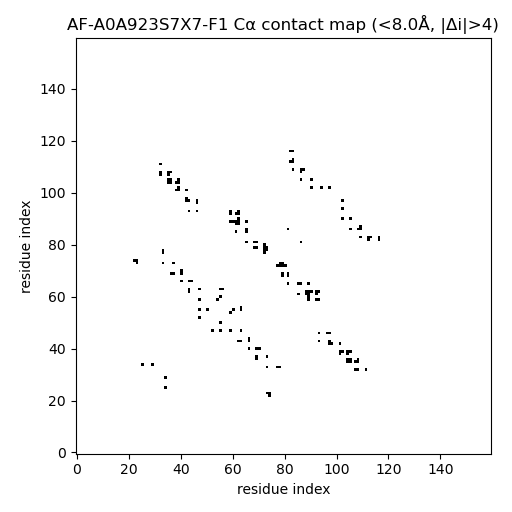 -10.079 -0.769 19.585 1.00 88.00 119 ALA A C 1
ATOM 927 O O . ALA A 1 119 ? -10.813 -1.102 20.513 1.00 88.00 119 ALA A O 1
ATOM 928 N N . LYS A 1 120 ? -10.060 -1.435 18.427 1.00 87.88 120 LYS A N 1
ATOM 929 C CA . LYS A 1 120 ? -10.893 -2.607 18.149 1.00 87.88 120 LYS A CA 1
ATOM 930 C C . LYS A 1 120 ? -10.507 -3.825 18.993 1.00 87.88 120 LYS A C 1
ATOM 932 O O . LYS A 1 120 ? -11.389 -4.589 19.376 1.00 87.88 120 LYS A O 1
ATOM 937 N N . ALA A 1 121 ? -9.220 -4.026 19.277 1.00 85.31 121 ALA A N 1
ATOM 938 C CA . ALA A 1 121 ? -8.758 -5.104 20.151 1.00 85.31 121 ALA A CA 1
ATOM 939 C C . ALA A 1 121 ? -9.254 -4.919 21.594 1.00 85.31 121 ALA A C 1
ATOM 941 O O . ALA A 1 121 ? -9.756 -5.869 22.183 1.00 85.31 121 ALA A O 1
ATOM 942 N N . LEU A 1 122 ? -9.218 -3.688 22.118 1.00 84.44 122 LEU A N 1
ATOM 943 C CA . LEU A 1 122 ? -9.732 -3.366 23.457 1.00 84.44 122 LEU A CA 1
ATOM 944 C C . LEU A 1 122 ? -11.239 -3.622 23.601 1.00 84.44 122 LEU A C 1
ATOM 946 O O . LEU A 1 122 ? -11.696 -3.996 24.672 1.00 84.44 122 LEU A O 1
ATOM 950 N N . GLN A 1 123 ? -12.011 -3.464 22.524 1.00 80.94 123 GLN A N 1
ATOM 951 C CA . GLN A 1 123 ? -13.447 -3.781 22.512 1.00 80.94 123 GLN A CA 1
ATOM 952 C C . GLN A 1 123 ? -13.745 -5.285 22.416 1.00 80.94 123 GLN A C 1
ATOM 954 O O . GLN A 1 123 ? -14.877 -5.700 22.645 1.00 80.94 123 GLN A O 1
ATOM 959 N N . ARG A 1 124 ? -12.759 -6.094 22.010 1.00 74.75 124 ARG A N 1
ATOM 960 C CA . ARG A 1 124 ? -12.888 -7.546 21.822 1.00 74.75 124 ARG A CA 1
ATOM 961 C C . ARG A 1 124 ? -12.371 -8.362 22.998 1.00 74.75 124 ARG A C 1
ATOM 963 O O . ARG A 1 124 ? -12.585 -9.571 22.985 1.00 74.75 124 ARG A O 1
ATOM 970 N N . GLU A 1 125 ? -11.707 -7.740 23.972 1.00 57.31 125 GLU A N 1
ATOM 971 C CA . GLU A 1 125 ? -11.478 -8.376 25.269 1.00 57.31 125 GLU A CA 1
ATOM 972 C C . GLU A 1 125 ? -12.852 -8.811 25.797 1.00 57.31 125 GLU A C 1
ATOM 974 O O . GLU A 1 125 ? -13.715 -7.955 26.022 1.00 57.31 125 GLU A O 1
ATOM 979 N N . PRO A 1 126 ? -13.116 -10.125 25.924 1.00 56.16 126 PRO A N 1
ATOM 980 C CA . PRO A 1 126 ? -14.333 -10.559 26.569 1.00 56.16 126 PRO A CA 1
ATOM 981 C C . PRO A 1 126 ? -14.282 -9.960 27.965 1.00 56.16 126 PRO A C 1
ATOM 983 O O . PRO A 1 126 ? -13.252 -10.054 28.638 1.00 56.16 126 PRO A O 1
ATOM 986 N N . VAL A 1 127 ? -15.379 -9.335 28.391 1.00 59.06 127 VAL A N 1
ATOM 987 C CA . VAL A 1 127 ? -15.640 -9.119 29.810 1.00 59.06 127 VAL A CA 1
ATOM 988 C C . VAL A 1 127 ? -15.416 -10.484 30.445 1.00 59.06 127 VAL A C 1
ATOM 990 O O . VAL A 1 127 ? -16.241 -11.382 30.288 1.00 59.06 127 VAL A O 1
ATOM 993 N N . ARG A 1 128 ? -14.236 -10.695 31.041 1.00 58.91 128 ARG A N 1
ATOM 994 C CA . ARG A 1 128 ? -13.982 -11.848 31.886 1.00 58.91 128 ARG A CA 1
ATOM 995 C C . ARG A 1 128 ? -15.030 -11.695 32.970 1.00 58.91 128 ARG A C 1
ATOM 997 O O . ARG A 1 128 ? -14.876 -10.839 33.839 1.00 58.91 128 ARG A O 1
ATOM 1004 N N . SER A 1 129 ? -16.131 -12.438 32.852 1.00 55.53 129 SER A N 1
ATOM 1005 C CA . SER A 1 129 ? -17.055 -12.614 33.960 1.00 55.53 129 SER A CA 1
ATOM 1006 C C . SER A 1 129 ? -16.193 -12.914 35.181 1.00 55.53 129 SER A C 1
ATOM 1008 O O . SER A 1 129 ? -15.323 -13.789 35.091 1.00 55.53 129 SER A O 1
ATOM 1010 N N . PRO A 1 130 ? -16.368 -12.197 36.300 1.00 57.00 130 PRO A N 1
ATOM 1011 C CA . PRO A 1 130 ? -15.735 -12.559 37.552 1.00 57.00 130 PRO A CA 1
ATOM 1012 C C . PRO A 1 130 ? -16.461 -13.794 38.104 1.00 57.00 130 PRO A C 1
ATOM 1014 O O . PRO A 1 130 ? -17.111 -13.738 39.139 1.00 57.00 130 PRO A O 1
ATOM 1017 N N . GLU A 1 131 ? -16.410 -14.914 37.387 1.00 55.59 131 GLU A N 1
ATOM 1018 C CA . GLU A 1 131 ? -16.860 -16.210 37.880 1.00 55.59 131 GLU A CA 1
ATOM 1019 C C . GLU A 1 131 ? -15.630 -17.019 38.245 1.00 55.59 131 GLU A C 1
ATOM 1021 O O . GLU A 1 131 ? -14.856 -17.469 37.403 1.00 55.59 131 GLU A O 1
ATOM 1026 N N . GLY A 1 132 ? -15.433 -17.126 39.551 1.00 55.47 132 GLY A N 1
ATOM 1027 C CA . GLY A 1 132 ? -14.295 -17.803 40.142 1.00 55.47 132 GLY A CA 1
ATOM 1028 C C . GLY A 1 132 ? -13.788 -17.082 41.375 1.00 55.47 132 GLY A C 1
ATOM 1029 O O . GLY A 1 132 ? -12.582 -16.937 41.550 1.00 55.47 132 GLY A O 1
ATOM 1030 N N . ALA A 1 133 ? -14.700 -16.629 42.240 1.00 53.44 133 ALA A N 1
ATOM 1031 C CA . ALA A 1 133 ? -14.400 -16.573 43.657 1.00 53.44 133 ALA A CA 1
ATOM 1032 C C . ALA A 1 133 ? -13.874 -17.962 44.042 1.00 53.44 133 ALA A C 1
ATOM 1034 O O . ALA A 1 133 ? -14.642 -18.918 44.153 1.00 53.44 133 ALA A O 1
ATOM 1035 N N . TYR A 1 134 ? -12.551 -18.079 44.162 1.00 57.31 134 TYR A N 1
ATOM 1036 C CA . TYR A 1 134 ? -11.900 -19.201 44.814 1.00 57.31 134 TYR A CA 1
ATOM 1037 C C . TYR A 1 134 ? -12.396 -19.191 46.258 1.00 57.31 134 TYR A C 1
ATOM 1039 O O . TYR A 1 134 ? -11.823 -18.550 47.137 1.00 57.31 134 TYR A O 1
ATOM 1047 N N . THR A 1 135 ? -13.525 -19.854 46.494 1.00 58.69 135 THR A N 1
ATOM 1048 C CA . THR A 1 135 ? -13.883 -20.289 47.830 1.00 58.69 135 THR A CA 1
ATOM 1049 C C . THR A 1 135 ? -12.830 -21.313 48.208 1.00 58.69 135 THR A C 1
ATOM 1051 O O . THR A 1 135 ? -12.709 -22.389 47.629 1.00 58.69 135 THR A O 1
ATOM 1054 N N . SER A 1 136 ? -11.978 -20.870 49.122 1.00 56.53 136 SER A N 1
ATOM 1055 C CA . SER A 1 136 ? -11.050 -21.679 49.885 1.00 56.53 136 SER A CA 1
ATOM 1056 C C . SER A 1 136 ? -11.795 -22.885 50.457 1.00 56.53 136 SER A C 1
ATOM 1058 O O . SER A 1 136 ? -12.485 -22.772 51.467 1.00 56.53 136 SER A O 1
ATOM 1060 N N . PHE A 1 137 ? -11.687 -24.035 49.796 1.00 53.41 137 PHE A N 1
ATOM 1061 C CA . PHE A 1 137 ? -11.910 -25.315 50.447 1.00 53.41 137 PHE A CA 1
ATOM 1062 C C . PHE A 1 137 ? -10.545 -25.816 50.893 1.00 53.41 137 PHE A C 1
ATOM 1064 O O . PHE A 1 137 ? -9.736 -26.282 50.094 1.00 53.41 137 PHE A O 1
ATOM 1071 N N . VAL A 1 138 ? -10.290 -25.650 52.187 1.00 57.34 138 VAL A N 1
ATOM 1072 C CA . VAL A 1 138 ? -9.220 -26.326 52.912 1.00 57.34 138 VAL A CA 1
ATOM 1073 C C . VAL A 1 138 ? -9.720 -27.746 53.186 1.00 57.34 138 VAL A C 1
ATOM 1075 O O . VAL A 1 138 ? -10.642 -27.897 53.989 1.00 57.34 138 VAL A O 1
ATOM 1078 N N . PRO A 1 139 ? -9.169 -28.803 52.570 1.00 55.44 139 PRO A N 1
ATOM 1079 C CA . PRO A 1 139 ? -9.314 -30.125 53.144 1.00 55.44 139 PRO A CA 1
ATOM 1080 C C . PRO A 1 139 ? -8.399 -30.185 54.373 1.00 55.44 139 PRO A C 1
ATOM 1082 O O . PRO A 1 139 ? -7.177 -30.240 54.251 1.00 55.44 139 PRO A O 1
ATOM 1085 N N . MET A 1 140 ? -8.994 -30.146 55.570 1.00 53.88 140 MET A N 1
ATOM 1086 C CA . MET A 1 140 ? -8.350 -30.716 56.752 1.00 53.88 140 MET A CA 1
ATOM 1087 C C . MET A 1 140 ? -8.092 -32.190 56.440 1.00 53.88 140 MET A C 1
ATOM 1089 O O . MET A 1 140 ? -9.022 -32.958 56.210 1.00 53.88 140 MET A O 1
ATOM 1093 N N . SER A 1 141 ? -6.826 -32.579 56.382 1.00 56.28 141 SER A N 1
ATOM 1094 C CA . SER A 1 141 ? -6.429 -33.973 56.528 1.00 56.28 141 SER A CA 1
ATOM 1095 C C . SER A 1 141 ? -5.574 -34.036 57.777 1.00 56.28 141 SER A C 1
ATOM 1097 O O . SER A 1 141 ? -4.444 -33.552 57.794 1.00 56.28 141 SER A O 1
ATOM 1099 N N . GLU A 1 142 ? -6.220 -34.528 58.831 1.00 54.38 142 GLU A N 1
ATOM 1100 C CA . GLU A 1 142 ? -5.633 -34.891 60.110 1.00 54.38 142 GLU A CA 1
ATOM 1101 C C . GLU A 1 142 ? -4.466 -35.864 59.934 1.00 54.38 142 GLU A C 1
ATOM 1103 O O . GLU A 1 142 ? -4.435 -36.712 59.037 1.00 54.38 142 GLU A O 1
ATOM 1108 N N . ASP A 1 143 ? -3.518 -35.704 60.845 1.00 53.34 143 ASP A N 1
ATOM 1109 C CA . ASP A 1 143 ? -2.364 -36.548 61.083 1.00 53.34 143 ASP A CA 1
ATOM 1110 C C . ASP A 1 143 ? -2.710 -38.043 61.193 1.00 53.34 143 ASP A C 1
ATOM 1112 O O . ASP A 1 143 ? -3.644 -38.422 61.894 1.00 53.34 143 ASP A O 1
ATOM 1116 N N . ALA A 1 144 ? -1.862 -38.907 60.624 1.00 53.62 144 ALA A N 1
ATOM 1117 C CA . ALA A 1 144 ? -1.069 -39.837 61.440 1.00 53.62 144 ALA A CA 1
ATOM 1118 C C . ALA A 1 144 ? -0.060 -40.657 60.599 1.00 53.62 144 ALA A C 1
ATOM 1120 O O . ALA A 1 144 ? -0.358 -41.058 59.472 1.00 53.62 144 ALA A O 1
ATOM 1121 N N . PRO A 1 145 ? 1.134 -40.951 61.153 1.00 66.12 145 PRO A N 1
ATOM 1122 C CA . PRO A 1 145 ? 2.221 -41.654 60.477 1.00 66.12 145 PRO A CA 1
ATOM 1123 C C . PRO A 1 145 ? 2.185 -43.165 60.748 1.00 66.12 145 PRO A C 1
ATOM 1125 O O . PRO A 1 145 ? 1.885 -43.589 61.860 1.00 66.12 145 PRO A O 1
ATOM 1128 N N . THR A 1 146 ? 2.605 -43.999 59.791 1.00 52.12 146 THR A N 1
ATOM 1129 C CA . THR A 1 146 ? 3.122 -45.351 60.090 1.00 52.12 146 THR A CA 1
ATOM 1130 C C . THR A 1 146 ? 4.144 -45.792 59.033 1.00 52.12 146 THR A C 1
ATOM 1132 O O . THR A 1 146 ? 3.821 -46.120 57.897 1.00 52.12 146 THR A O 1
ATOM 1135 N N . SER A 1 147 ? 5.406 -45.719 59.453 1.00 53.75 147 SER A N 1
ATOM 1136 C CA . SER A 1 147 ? 6.577 -46.541 59.110 1.00 53.75 147 SER A CA 1
ATOM 1137 C C . SER A 1 147 ? 6.476 -47.652 58.038 1.00 53.75 147 SER A C 1
ATOM 1139 O O . SER A 1 147 ? 5.879 -48.688 58.301 1.00 53.75 147 SER A O 1
ATOM 1141 N N . ALA A 1 148 ? 7.242 -47.458 56.947 1.00 47.81 148 ALA A N 1
ATOM 1142 C CA . ALA A 1 148 ? 8.319 -48.312 56.379 1.00 47.81 148 ALA A CA 1
ATOM 1143 C C . ALA A 1 148 ? 8.070 -49.828 56.079 1.00 47.81 148 ALA A C 1
ATOM 1145 O O . ALA A 1 148 ? 7.010 -50.370 56.343 1.00 47.81 148 ALA A O 1
ATOM 1146 N N . PRO A 1 149 ? 9.074 -50.569 55.561 1.00 69.75 149 PRO A N 1
ATOM 1147 C CA . PRO A 1 149 ? 9.565 -50.613 54.172 1.00 69.75 149 PRO A CA 1
ATOM 1148 C C . PRO A 1 149 ? 9.444 -52.038 53.572 1.00 69.75 149 PRO A C 1
ATOM 1150 O O . PRO A 1 149 ? 9.387 -52.983 54.337 1.00 69.75 149 PRO A O 1
ATOM 1153 N N . HIS A 1 150 ? 9.511 -52.254 52.246 1.00 47.22 150 HIS A N 1
ATOM 1154 C CA . HIS A 1 150 ? 10.082 -53.508 51.699 1.00 47.22 150 HIS A CA 1
ATOM 1155 C C . HIS A 1 150 ? 10.357 -53.468 50.180 1.00 47.22 150 HIS A C 1
ATOM 1157 O O . HIS A 1 150 ? 9.473 -53.279 49.354 1.00 47.22 150 HIS A O 1
ATOM 1163 N N . SER A 1 151 ? 11.639 -53.670 49.862 1.00 55.59 151 SER A N 1
ATOM 1164 C CA . SER A 1 151 ? 12.240 -54.382 48.720 1.00 55.59 151 SER A CA 1
ATOM 1165 C C . SER A 1 151 ? 11.351 -54.874 47.561 1.00 55.59 151 SER A C 1
ATOM 1167 O O . SER A 1 151 ? 10.473 -55.708 47.771 1.00 55.59 151 SER A O 1
ATOM 1169 N N . SER A 1 152 ? 11.759 -54.590 46.317 1.00 51.34 152 SER A N 1
ATOM 1170 C CA . SER A 1 152 ? 12.382 -55.594 45.422 1.00 51.34 152 SER A CA 1
ATOM 1171 C C . SER A 1 152 ? 12.410 -55.150 43.953 1.00 51.34 152 SER A C 1
ATOM 1173 O O . SER A 1 152 ? 11.394 -55.059 43.279 1.00 51.34 152 SER A O 1
ATOM 1175 N N . VAL A 1 153 ? 13.631 -54.920 43.468 1.00 54.81 153 VAL A N 1
ATOM 1176 C CA . VAL A 1 153 ? 14.222 -55.429 42.217 1.00 54.81 153 VAL A CA 1
ATOM 1177 C C . VAL A 1 153 ? 13.265 -56.099 41.210 1.00 54.81 153 VAL A C 1
ATOM 1179 O O . VAL A 1 153 ? 12.734 -57.169 41.494 1.00 54.81 153 VAL A O 1
ATOM 1182 N N . LYS A 1 154 ? 13.248 -55.611 39.957 1.00 55.91 154 LYS A N 1
ATOM 1183 C CA . LYS A 1 154 ? 13.567 -56.450 38.782 1.00 55.91 154 LYS A CA 1
ATOM 1184 C C . LYS A 1 154 ? 13.958 -55.634 37.545 1.00 55.91 154 LYS A C 1
ATOM 1186 O O . LYS A 1 154 ? 13.244 -54.772 37.055 1.00 55.91 154 LYS A O 1
ATOM 1191 N N . ARG A 1 155 ? 15.161 -55.974 37.097 1.00 58.59 155 ARG A N 1
ATOM 119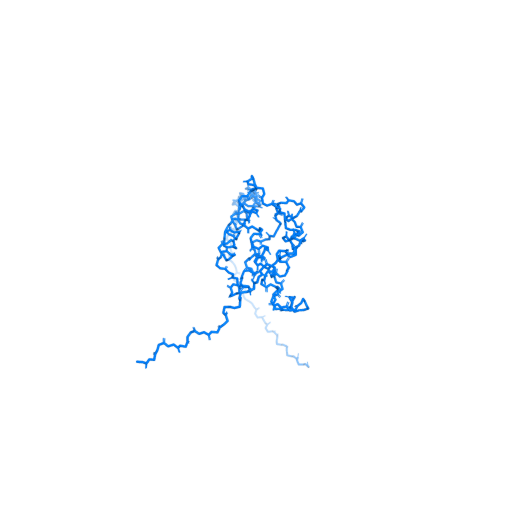2 C CA . ARG A 1 155 ? 15.882 -55.623 35.876 1.00 58.59 155 ARG A CA 1
ATOM 1193 C C . ARG A 1 155 ? 15.234 -56.375 34.703 1.00 58.59 155 ARG A C 1
ATOM 1195 O O . ARG A 1 155 ? 15.024 -57.572 34.855 1.00 58.59 155 ARG A O 1
ATOM 1202 N N . SER A 1 156 ? 14.994 -55.726 33.563 1.00 61.62 156 SER A N 1
ATOM 1203 C CA . SER A 1 156 ? 14.866 -56.419 32.271 1.00 61.62 156 SER A CA 1
ATOM 1204 C C . SER A 1 156 ? 15.333 -55.533 31.118 1.00 61.62 156 SER A C 1
ATOM 1206 O O . SER A 1 156 ? 14.783 -54.473 30.845 1.00 61.62 156 SER A O 1
ATOM 1208 N N . THR A 1 157 ? 16.393 -56.018 30.484 1.00 67.94 157 THR A N 1
ATOM 1209 C CA . THR A 1 157 ? 17.037 -55.607 29.236 1.00 67.94 157 THR A CA 1
ATOM 1210 C C . THR A 1 157 ? 16.484 -56.424 28.065 1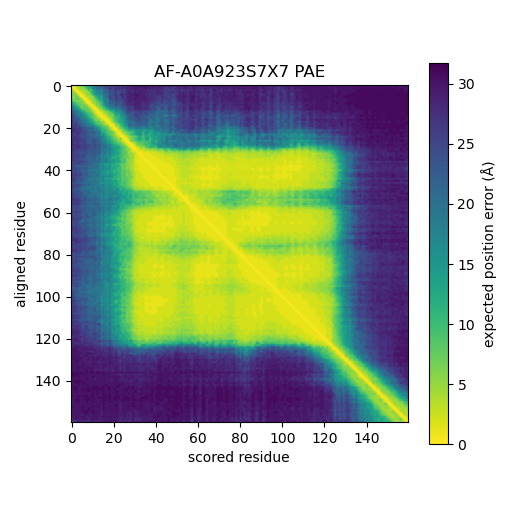.00 67.94 157 THR A C 1
ATOM 1212 O O . THR A 1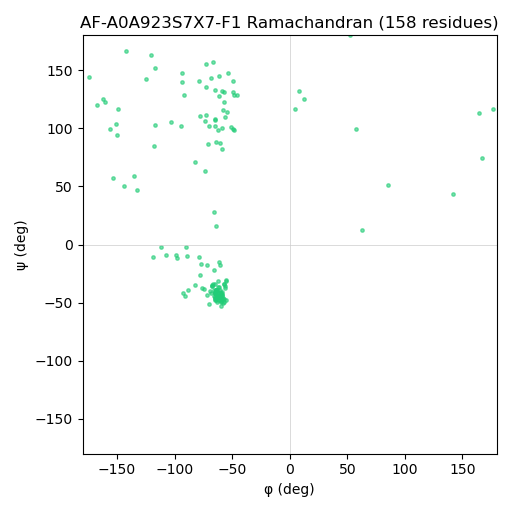 157 ? 16.347 -57.633 28.230 1.00 67.94 157 THR A O 1
ATOM 1215 N N . ALA A 1 158 ? 16.260 -55.805 26.902 1.00 54.69 158 ALA A N 1
ATOM 1216 C CA . ALA A 1 158 ? 16.391 -56.363 25.534 1.00 54.69 158 ALA A CA 1
ATOM 1217 C C . ALA A 1 158 ? 15.925 -55.254 24.560 1.00 54.69 158 ALA A C 1
ATOM 1219 O O . ALA A 1 158 ? 14.833 -54.733 24.749 1.00 54.69 158 ALA A O 1
ATOM 1220 N N . SER A 1 159 ? 16.715 -54.670 23.651 1.00 57.56 159 SER A N 1
ATOM 1221 C CA . SER A 1 159 ? 17.469 -55.224 22.509 1.00 57.56 159 SER A CA 1
ATOM 1222 C C . SER A 1 159 ? 16.605 -55.975 21.496 1.00 57.56 159 SER A C 1
ATOM 1224 O O . SER A 1 159 ? 16.321 -57.155 21.681 1.00 57.56 159 SER A O 1
ATOM 1226 N N . SER A 1 160 ? 16.262 -55.294 20.403 1.00 58.97 160 SER A N 1
ATOM 1227 C CA . SER A 1 160 ? 16.482 -55.720 19.010 1.00 58.97 160 SER A CA 1
ATOM 1228 C C . SER A 1 160 ? 16.411 -54.493 18.108 1.00 58.97 160 SER A C 1
ATOM 1230 O O . SER A 1 160 ? 15.553 -53.629 18.394 1.00 58.97 160 SER A O 1
#

Sequence (160 aa):
MLTEMISLIARNGIWRAAGHTELPLLSREANPVSNQLLVVAGGLALALSRCAAEDHAKLYPRAAQLYTLLRRELKIHGRTSASSSLILEAFHETSEILDPNTRRAFQKCLEARSQFDRAKALQREPVRSPEGAYTSFVPMSEDAPTSAPHSSVKRSTASS